Protein AF-A0A7V6X3Y9-F1 (afdb_monomer)

Foldseek 3Di:
DQVVLVWDDDDVVDQWDWDRDHPDPDPPGDIDTGHQADKDKDAQQDQDFDWDDDVNPDIDTDGHGDIDIDHDDPDDDDDDDPDPDDPVNVVCVVPVDPPPPPDD

Secondary structure (DSSP, 8-state):
-GGGGTPPP--TT---EEE--SS-SSTT---EEE-TTPPEEEE--S-S-EEEEETTTEEEEE-TT-EEEE---S--------S---HHHHHHHHS---------

Structure (mmCIF, N/CA/C/O backbone):
data_AF-A0A7V6X3Y9-F1
#
_entry.id   AF-A0A7V6X3Y9-F1
#
loop_
_atom_site.group_PDB
_atom_site.id
_atom_site.type_symbol
_atom_site.label_atom_id
_atom_site.label_alt_id
_atom_site.label_comp_id
_atom_site.label_asym_id
_atom_site.label_entity_id
_atom_site.label_seq_id
_atom_site.pdbx_PDB_ins_code
_atom_site.Cartn_x
_atom_site.Cartn_y
_atom_site.Cartn_z
_atom_site.occupancy
_atom_site.B_iso_or_equiv
_atom_site.auth_seq_id
_atom_site.auth_comp_id
_atom_site.auth_asym_id
_atom_site.auth_atom_id
_atom_site.pdbx_PDB_model_num
ATOM 1 N N . TYR A 1 1 ? 5.582 6.636 0.645 1.00 92.06 1 TYR A N 1
ATOM 2 C CA . TYR A 1 1 ? 4.928 6.654 1.966 1.00 92.06 1 TYR A CA 1
ATOM 3 C C . TYR A 1 1 ? 4.882 5.267 2.594 1.00 92.06 1 TYR A C 1
ATOM 5 O O . TYR A 1 1 ? 5.510 5.088 3.624 1.00 92.06 1 TYR A O 1
ATOM 13 N N . SER A 1 2 ? 4.246 4.270 1.957 1.00 94.88 2 SER A N 1
ATOM 14 C CA . SER A 1 2 ? 4.183 2.887 2.480 1.00 94.88 2 SER A CA 1
ATOM 15 C C . SER A 1 2 ? 5.554 2.325 2.901 1.00 94.88 2 SER A C 1
ATOM 17 O O . SER A 1 2 ? 5.679 1.867 4.030 1.00 94.88 2 SER A O 1
ATOM 19 N N . LEU A 1 3 ? 6.606 2.482 2.083 1.00 93.94 3 LEU A N 1
ATOM 20 C CA . LEU A 1 3 ? 7.974 2.071 2.447 1.00 93.94 3 LEU A CA 1
ATOM 21 C C . LEU A 1 3 ? 8.466 2.682 3.776 1.00 93.94 3 LEU A C 1
ATOM 23 O O . LEU A 1 3 ? 9.034 1.983 4.605 1.00 93.94 3 LEU A O 1
ATOM 27 N N . SER A 1 4 ? 8.215 3.974 4.005 1.00 92.56 4 SER A N 1
ATOM 28 C CA . SER A 1 4 ? 8.603 4.674 5.240 1.00 92.56 4 SER A CA 1
ATOM 29 C C . SER A 1 4 ? 7.840 4.171 6.469 1.00 92.56 4 SER A C 1
ATOM 31 O O . SER A 1 4 ? 8.361 4.238 7.574 1.00 92.56 4 SER A O 1
ATOM 33 N N . ALA A 1 5 ? 6.627 3.652 6.275 1.00 93.69 5 ALA A N 1
ATOM 34 C CA . ALA A 1 5 ? 5.812 3.035 7.319 1.00 93.69 5 ALA A CA 1
ATOM 35 C C . ALA A 1 5 ? 6.112 1.530 7.506 1.00 93.69 5 ALA A C 1
ATOM 37 O O . ALA A 1 5 ? 5.376 0.840 8.205 1.00 93.69 5 ALA A O 1
ATOM 38 N N . GLY A 1 6 ? 7.172 1.006 6.878 1.00 92.56 6 GLY A N 1
ATOM 39 C CA . GLY A 1 6 ? 7.569 -0.403 6.976 1.00 92.56 6 GLY A CA 1
ATOM 40 C C . GLY A 1 6 ? 6.895 -1.330 5.960 1.00 92.56 6 GLY A C 1
ATOM 41 O O . GLY A 1 6 ? 6.963 -2.549 6.103 1.00 92.56 6 GLY A O 1
ATOM 42 N N . GLY A 1 7 ? 6.236 -0.781 4.937 1.00 95.44 7 GLY A N 1
ATOM 43 C CA . GLY A 1 7 ? 5.681 -1.551 3.826 1.00 95.44 7 GLY A CA 1
ATOM 44 C C . GLY A 1 7 ? 6.764 -2.127 2.897 1.00 95.44 7 GLY A C 1
ATOM 45 O O . GLY A 1 7 ? 7.862 -1.573 2.802 1.00 95.44 7 GLY A O 1
ATOM 46 N N . PRO A 1 8 ? 6.473 -3.232 2.188 1.00 95.69 8 PRO A N 1
ATOM 47 C CA . PRO A 1 8 ? 7.443 -3.903 1.328 1.00 95.69 8 PRO A CA 1
ATOM 48 C C . PRO A 1 8 ? 7.724 -3.129 0.033 1.00 95.69 8 PRO A C 1
ATOM 50 O O . PRO A 1 8 ? 6.896 -2.363 -0.463 1.00 95.69 8 PRO A O 1
ATOM 53 N N . ILE A 1 9 ? 8.883 -3.399 -0.570 1.00 95.38 9 ILE A N 1
ATOM 54 C CA . ILE A 1 9 ? 9.179 -2.996 -1.948 1.00 95.38 9 ILE A CA 1
ATOM 55 C C . ILE A 1 9 ? 8.521 -4.008 -2.888 1.00 95.38 9 ILE A C 1
ATOM 57 O O . ILE A 1 9 ? 8.778 -5.206 -2.793 1.00 95.38 9 ILE A O 1
ATOM 61 N N . VAL A 1 10 ? 7.702 -3.523 -3.819 1.00 95.56 10 VAL A N 1
ATOM 62 C CA . VAL A 1 10 ? 7.015 -4.356 -4.812 1.00 95.56 10 VAL A CA 1
ATOM 63 C C . VAL A 1 10 ? 7.536 -4.043 -6.208 1.00 95.56 10 VAL A C 1
ATOM 65 O O . VAL A 1 10 ? 7.776 -2.888 -6.564 1.00 95.56 10 VAL A O 1
ATOM 68 N N . TYR A 1 11 ? 7.731 -5.096 -7.002 1.00 94.50 11 TYR A N 1
ATOM 69 C CA . TYR A 1 11 ? 8.176 -4.965 -8.381 1.00 94.50 11 TYR A CA 1
ATOM 70 C C . TYR A 1 11 ? 7.075 -4.295 -9.236 1.00 94.50 11 TYR A C 1
ATOM 72 O O . TYR A 1 11 ? 5.937 -4.759 -9.188 1.00 94.50 11 TYR A O 1
ATOM 80 N N . PRO A 1 12 ? 7.363 -3.250 -10.042 1.00 90.75 12 PRO A N 1
ATOM 81 C CA . PRO A 1 12 ? 6.328 -2.357 -10.585 1.00 90.75 12 PRO A CA 1
ATOM 82 C C . PRO A 1 12 ? 5.276 -2.987 -11.506 1.00 90.75 12 PRO A C 1
ATOM 84 O O . PRO A 1 12 ? 4.226 -2.389 -11.705 1.00 90.75 12 PRO A O 1
ATOM 87 N N . VAL A 1 13 ? 5.547 -4.153 -12.103 1.00 90.50 13 VAL A N 1
ATOM 88 C CA . VAL A 1 13 ? 4.575 -4.842 -12.979 1.00 90.50 13 VAL A CA 1
ATOM 89 C C . VAL A 1 13 ? 3.614 -5.751 -12.209 1.00 90.50 13 VAL A C 1
ATOM 91 O O . VAL A 1 13 ? 2.655 -6.250 -12.795 1.00 90.50 13 VAL A O 1
ATOM 94 N N . LEU A 1 14 ? 3.860 -5.990 -10.915 1.00 94.94 14 LEU A N 1
ATOM 95 C CA . LEU A 1 14 ? 2.943 -6.752 -10.075 1.00 94.94 14 LEU A CA 1
ATOM 96 C C . LEU A 1 14 ? 1.700 -5.912 -9.791 1.00 94.94 14 LEU A C 1
ATOM 98 O O . LEU A 1 14 ? 1.789 -4.785 -9.310 1.00 94.94 14 LEU A O 1
ATOM 102 N N . GLN A 1 15 ? 0.533 -6.488 -10.060 1.00 95.38 15 GLN A N 1
ATOM 103 C CA . GLN A 1 15 ? -0.741 -5.875 -9.715 1.00 95.38 15 GLN A CA 1
ATOM 104 C C . GLN A 1 15 ? -1.141 -6.353 -8.324 1.00 95.38 15 GLN A C 1
ATOM 106 O O . GLN A 1 15 ? -1.588 -7.484 -8.169 1.00 95.38 15 GLN A O 1
ATOM 111 N N . VAL A 1 16 ? -0.941 -5.511 -7.316 1.00 96.69 16 VAL A N 1
ATOM 112 C CA . VAL A 1 16 ? -1.299 -5.785 -5.918 1.00 96.69 16 VAL A CA 1
ATOM 113 C C . VAL A 1 16 ? -1.708 -4.490 -5.226 1.00 96.69 16 VAL A C 1
ATOM 115 O O . VAL A 1 16 ? -1.297 -3.404 -5.637 1.00 96.69 16 VAL A O 1
ATOM 118 N N . ILE A 1 17 ? -2.476 -4.608 -4.147 1.00 97.31 17 ILE A N 1
ATOM 119 C CA . ILE A 1 17 ? -2.734 -3.514 -3.209 1.00 97.31 17 ILE A CA 1
ATOM 120 C C . ILE A 1 17 ? -1.911 -3.770 -1.947 1.00 97.31 17 ILE A C 1
ATOM 122 O O . ILE A 1 17 ? -1.906 -4.880 -1.416 1.00 97.31 17 ILE A O 1
ATOM 126 N N . ILE A 1 18 ? -1.214 -2.742 -1.460 1.00 97.06 18 ILE A N 1
ATOM 127 C CA . ILE A 1 18 ? -0.458 -2.800 -0.206 1.00 97.06 18 ILE A CA 1
ATOM 128 C C . ILE A 1 18 ? -1.200 -1.964 0.834 1.00 97.06 18 ILE A C 1
ATOM 130 O O . ILE A 1 18 ? -1.341 -0.753 0.670 1.00 97.06 18 ILE A O 1
ATOM 134 N N . CYS A 1 19 ? -1.632 -2.598 1.921 1.00 96.25 19 CYS A N 1
ATOM 135 C CA . CYS A 1 19 ? -2.164 -1.907 3.090 1.00 96.25 19 CYS A CA 1
ATOM 136 C C . CYS A 1 19 ? -1.083 -1.874 4.172 1.00 96.25 19 CYS A C 1
ATOM 138 O O . CYS A 1 19 ? -0.659 -2.921 4.656 1.00 96.25 19 CYS A O 1
ATOM 140 N N . THR A 1 20 ? -0.590 -0.687 4.529 1.00 96.62 20 THR A N 1
ATOM 141 C CA . THR A 1 20 ? 0.460 -0.511 5.545 1.00 96.62 20 THR A CA 1
ATOM 142 C C . THR A 1 20 ? -0.076 0.343 6.690 1.00 96.62 20 THR A C 1
ATOM 144 O O . THR A 1 20 ? -0.270 1.543 6.491 1.00 96.62 20 THR A O 1
ATOM 147 N N . PRO A 1 21 ? -0.310 -0.238 7.880 1.00 94.50 21 PRO A N 1
ATOM 148 C CA . PRO A 1 21 ? -0.657 0.534 9.067 1.00 94.50 21 PRO A CA 1
ATOM 149 C C . PRO A 1 21 ? 0.480 1.490 9.446 1.00 94.50 21 PRO A C 1
ATOM 151 O O . PRO A 1 21 ? 1.649 1.114 9.396 1.00 94.50 21 PRO A O 1
ATOM 154 N N . ILE A 1 22 ? 0.147 2.713 9.856 1.00 92.56 22 ILE A N 1
ATOM 155 C CA . ILE A 1 22 ? 1.121 3.717 10.307 1.00 92.56 22 ILE A CA 1
ATOM 156 C C . ILE A 1 22 ? 0.970 3.871 11.818 1.00 92.56 22 ILE A C 1
ATOM 158 O O . ILE A 1 22 ? -0.121 4.185 12.286 1.00 92.56 22 ILE A O 1
ATOM 162 N N . CYS A 1 23 ? 2.052 3.644 12.570 1.00 87.25 23 CYS A N 1
ATOM 163 C CA . CYS A 1 23 ? 2.096 3.797 14.033 1.00 87.25 23 CYS A CA 1
ATOM 164 C C . CYS A 1 23 ? 0.932 3.106 14.772 1.00 87.25 23 CYS A C 1
ATOM 166 O O . CYS A 1 23 ? 0.384 3.650 15.730 1.00 87.25 23 CYS A O 1
ATOM 168 N N . ALA A 1 24 ? 0.534 1.914 14.319 1.00 87.06 24 ALA A N 1
ATOM 169 C CA . ALA A 1 24 ? -0.553 1.170 14.942 1.00 87.06 24 ALA A CA 1
ATOM 170 C C . ALA A 1 24 ? -0.20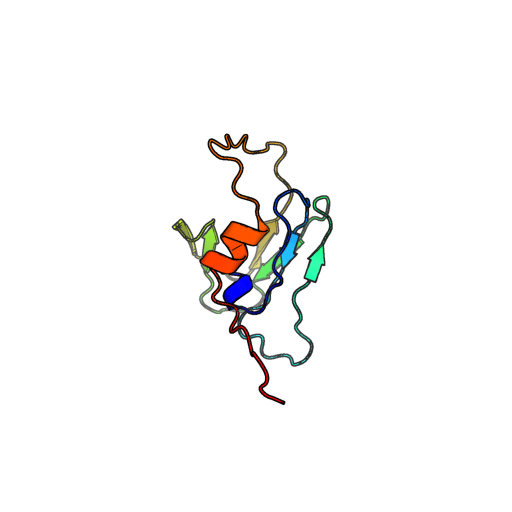9 0.804 16.395 1.00 87.06 24 ALA A C 1
ATOM 172 O O . ALA A 1 24 ? 0.886 0.331 16.692 1.00 87.06 24 ALA A O 1
ATOM 173 N N . HIS A 1 25 ? -1.170 0.994 17.300 1.00 84.56 25 HIS A N 1
ATOM 174 C CA . HIS A 1 25 ? -1.000 0.708 18.728 1.00 84.56 25 HIS A CA 1
ATOM 175 C C . HIS A 1 25 ? -1.072 -0.789 19.074 1.00 84.56 25 HIS A C 1
ATOM 177 O O . HIS A 1 25 ? -0.875 -1.154 20.232 1.00 84.56 25 HIS A O 1
ATOM 183 N N . THR A 1 26 ? -1.366 -1.657 18.101 1.00 84.50 26 THR A N 1
ATOM 184 C CA . THR A 1 26 ? -1.416 -3.109 18.296 1.00 84.50 26 THR A CA 1
ATOM 185 C C . THR A 1 26 ? -0.139 -3.772 17.777 1.00 84.50 26 THR A C 1
ATOM 187 O O . THR A 1 26 ? 0.387 -3.430 16.718 1.00 84.50 26 THR A O 1
ATOM 190 N N . LEU A 1 27 ? 0.382 -4.739 18.537 1.00 78.50 27 LEU A N 1
ATOM 191 C CA . LEU A 1 27 ? 1.656 -5.412 18.241 1.00 78.50 27 LEU A CA 1
ATOM 192 C C . LEU A 1 27 ? 1.591 -6.364 17.039 1.00 78.50 27 LEU A C 1
ATOM 194 O O . LEU A 1 27 ? 2.629 -6.816 16.552 1.00 78.50 27 LEU A O 1
ATOM 198 N N . ASP A 1 28 ? 0.394 -6.685 16.566 1.00 86.44 28 ASP A N 1
ATOM 199 C CA . ASP A 1 28 ? 0.087 -7.613 15.479 1.00 86.44 28 ASP A CA 1
ATOM 200 C C . ASP A 1 28 ? -0.215 -6.912 14.147 1.00 86.44 28 ASP A C 1
ATOM 202 O O . ASP A 1 28 ? -0.322 -7.576 13.118 1.00 86.44 28 ASP A O 1
ATOM 206 N N . ALA A 1 29 ? -0.280 -5.578 14.126 1.00 88.44 29 ALA A N 1
ATOM 207 C CA . ALA A 1 29 ? -0.442 -4.827 12.892 1.00 88.44 29 ALA A CA 1
ATOM 208 C C . ALA A 1 29 ? 0.764 -5.071 11.967 1.00 88.44 29 ALA A C 1
ATOM 210 O O . ALA A 1 29 ? 1.915 -4.779 12.310 1.00 88.44 29 ALA A O 1
ATOM 211 N N . ARG A 1 30 ? 0.514 -5.646 10.790 1.00 91.88 30 ARG A N 1
ATOM 212 C CA . ARG A 1 30 ? 1.526 -5.921 9.761 1.00 91.88 30 ARG A CA 1
ATOM 213 C C . ARG A 1 30 ? 1.058 -5.373 8.416 1.00 91.88 30 ARG A C 1
ATOM 215 O O . ARG A 1 30 ? -0.149 -5.317 8.180 1.00 91.88 30 ARG A O 1
ATOM 222 N N . PRO A 1 31 ? 1.983 -4.991 7.519 1.00 95.44 31 PRO A N 1
ATOM 223 C CA . PRO A 1 31 ? 1.628 -4.724 6.136 1.00 95.44 31 PRO A CA 1
ATOM 224 C C . PRO A 1 31 ? 0.959 -5.948 5.500 1.00 95.44 31 PRO A C 1
ATOM 226 O O . PRO A 1 31 ? 1.433 -7.073 5.664 1.00 95.44 31 PRO A O 1
ATOM 229 N N . LEU A 1 32 ? -0.116 -5.721 4.753 1.00 95.56 32 LEU A N 1
ATOM 230 C CA . LEU A 1 32 ? -0.843 -6.751 4.017 1.00 95.56 32 LEU A CA 1
ATOM 231 C C . LEU A 1 32 ? -0.687 -6.518 2.515 1.00 95.56 32 LEU A C 1
ATOM 233 O O . LEU A 1 32 ? -0.817 -5.387 2.042 1.00 95.56 32 LEU A O 1
ATOM 237 N N . ILE A 1 33 ? -0.431 -7.595 1.772 1.00 97.12 33 ILE A N 1
ATOM 238 C CA . ILE A 1 33 ? -0.433 -7.605 0.306 1.00 97.12 33 ILE A CA 1
ATOM 239 C C . ILE A 1 33 ? -1.710 -8.311 -0.136 1.00 97.12 33 ILE A C 1
ATOM 241 O O . ILE A 1 33 ? -1.947 -9.462 0.228 1.00 97.12 33 ILE A O 1
ATOM 245 N N . LEU A 1 34 ? -2.531 -7.610 -0.907 1.00 97.19 34 LEU A N 1
ATOM 246 C CA . LEU A 1 34 ? -3.846 -8.060 -1.342 1.00 97.19 34 LEU A CA 1
ATOM 247 C C . LEU A 1 34 ? -3.901 -8.118 -2.875 1.00 97.19 34 LEU A C 1
ATOM 249 O O . LEU A 1 34 ? -3.248 -7.305 -3.541 1.00 97.19 34 LEU A O 1
ATOM 253 N N . PRO A 1 35 ? -4.675 -9.052 -3.456 1.00 97.25 35 PRO A N 1
ATOM 254 C CA . PRO A 1 35 ? -4.905 -9.063 -4.891 1.00 97.25 35 PRO A CA 1
ATOM 255 C C . PRO A 1 35 ? -5.720 -7.828 -5.314 1.00 97.25 35 PRO A C 1
ATOM 257 O O . PRO A 1 35 ? -6.502 -7.295 -4.523 1.00 97.25 35 PRO A O 1
ATOM 260 N N . PRO A 1 36 ? -5.540 -7.351 -6.552 1.00 96.25 36 PRO A N 1
ATOM 261 C CA . PRO A 1 36 ? -6.070 -6.067 -6.995 1.00 96.25 36 PRO A CA 1
ATOM 262 C C . PRO A 1 36 ? -7.595 -6.067 -7.193 1.00 96.25 36 PRO A C 1
ATOM 264 O O . PRO A 1 36 ? -8.197 -5.000 -7.255 1.00 96.25 36 PRO A O 1
ATOM 267 N N . GLU A 1 37 ? -8.229 -7.236 -7.276 1.00 96.38 37 GLU A N 1
ATOM 268 C CA . GLU A 1 37 ? -9.685 -7.391 -7.365 1.00 96.38 37 GLU A CA 1
ATOM 269 C C . GLU A 1 37 ? -10.392 -7.187 -6.016 1.00 96.38 37 GLU A C 1
ATOM 271 O O . GLU A 1 37 ? -11.617 -7.079 -5.976 1.00 96.38 37 GLU A O 1
ATOM 276 N N . GLN A 1 38 ? -9.649 -7.144 -4.904 1.00 97.00 38 GLN A N 1
ATOM 277 C CA . GLN A 1 38 ? -10.255 -6.974 -3.589 1.00 97.00 38 GLN A CA 1
ATOM 278 C C . GLN A 1 38 ? -10.754 -5.552 -3.365 1.00 97.00 38 GLN A C 1
ATOM 280 O O . GLN A 1 38 ? -10.091 -4.568 -3.694 1.00 97.00 38 GLN A O 1
ATOM 285 N N . THR A 1 39 ? -11.927 -5.468 -2.741 1.00 97.56 39 THR A N 1
ATOM 286 C CA . THR A 1 39 ? -12.487 -4.213 -2.245 1.00 97.56 39 THR A CA 1
ATOM 287 C C . THR A 1 39 ? -12.092 -4.042 -0.789 1.00 97.56 39 THR A C 1
ATOM 289 O O . THR A 1 39 ? -12.395 -4.895 0.043 1.00 97.56 39 THR A O 1
ATOM 292 N N . ILE A 1 40 ? -11.425 -2.936 -0.475 1.00 97.56 40 ILE A N 1
ATOM 293 C CA . ILE A 1 40 ? -11.044 -2.596 0.897 1.00 97.56 40 ILE A CA 1
ATOM 294 C C . ILE A 1 40 ? -11.999 -1.520 1.396 1.00 97.56 40 ILE A C 1
ATOM 296 O O . ILE A 1 40 ? -12.169 -0.492 0.746 1.00 97.56 40 ILE A O 1
ATOM 300 N N . SER A 1 41 ? -12.599 -1.758 2.559 1.00 97.25 41 SER A N 1
ATOM 301 C CA . SER A 1 41 ? -13.435 -0.790 3.264 1.00 97.25 41 SER A CA 1
ATOM 302 C C . SER A 1 41 ? -12.744 -0.357 4.549 1.00 97.25 41 SER A C 1
ATOM 304 O O . SER A 1 41 ? -12.339 -1.205 5.344 1.00 97.25 41 SER A O 1
ATOM 306 N N . VAL A 1 42 ? -12.657 0.950 4.774 1.00 95.06 42 VAL A N 1
ATOM 307 C CA . VAL A 1 42 ? -12.175 1.547 6.024 1.00 95.06 42 VAL A CA 1
ATOM 308 C C . VAL A 1 42 ? -13.271 2.445 6.576 1.00 95.06 42 VAL A C 1
ATOM 310 O O . VAL A 1 42 ? -13.756 3.317 5.866 1.00 95.06 42 VAL A O 1
ATOM 313 N N . GLU A 1 43 ? -13.657 2.232 7.829 1.00 95.12 43 GLU A N 1
ATOM 314 C CA . GLU A 1 43 ? -14.687 3.020 8.510 1.00 95.12 43 GLU A CA 1
ATOM 315 C C . GLU A 1 43 ? -14.065 3.835 9.645 1.00 95.12 43 GLU A C 1
ATOM 317 O O . GLU A 1 43 ? -13.246 3.330 10.423 1.00 95.12 43 GLU A O 1
ATOM 322 N N . ILE A 1 44 ? -14.462 5.101 9.754 1.00 94.38 44 ILE A N 1
ATOM 323 C CA . ILE A 1 44 ? -14.040 5.974 10.848 1.00 94.38 44 ILE A CA 1
ATOM 324 C C . ILE A 1 44 ? -14.971 5.762 12.044 1.00 94.38 44 ILE A C 1
ATOM 326 O O . ILE A 1 44 ? -16.042 6.348 12.124 1.00 94.38 44 ILE A O 1
ATOM 330 N N . VAL A 1 45 ? -14.540 4.923 12.990 1.00 89.81 45 VAL A N 1
ATOM 331 C CA . VAL A 1 45 ? -15.361 4.469 14.135 1.00 89.81 45 VAL A CA 1
ATOM 332 C C . VAL A 1 45 ? -15.241 5.324 15.406 1.00 89.81 45 VAL A C 1
ATOM 334 O O . VAL A 1 45 ? -15.922 5.070 16.399 1.00 89.81 45 VAL A O 1
ATOM 337 N N . LYS A 1 46 ? -14.334 6.306 15.439 1.00 82.19 46 LYS A N 1
ATOM 338 C CA . LYS A 1 46 ? -14.119 7.187 16.600 1.00 82.19 46 LYS A CA 1
ATOM 339 C C . LYS A 1 46 ? -13.980 8.633 16.159 1.00 82.19 46 LYS A C 1
ATOM 341 O O . LYS A 1 46 ? -13.481 8.918 15.076 1.00 82.19 46 LYS A O 1
ATOM 346 N N . GLN A 1 47 ? -14.368 9.541 17.050 1.00 67.19 47 GLN A N 1
ATOM 347 C CA . GLN A 1 47 ? -14.249 10.978 16.845 1.00 67.19 47 GLN A CA 1
ATOM 348 C C . GLN A 1 47 ? -12.795 11.418 17.075 1.00 67.19 47 GLN A C 1
ATOM 350 O O . GLN A 1 47 ? -12.419 11.868 18.154 1.00 67.19 47 GLN A O 1
ATOM 355 N N . VAL A 1 48 ? -11.966 11.207 16.057 1.00 76.56 48 VAL A N 1
ATOM 356 C CA . VAL A 1 48 ? -10.593 11.708 15.960 1.00 76.56 48 VAL A CA 1
ATOM 357 C C . VAL A 1 48 ? -10.508 12.498 14.661 1.00 76.56 48 VAL A C 1
ATOM 359 O O . VAL A 1 48 ? -11.143 12.112 13.681 1.00 76.56 48 VAL A O 1
ATOM 362 N N . GLU A 1 49 ? -9.756 13.598 14.637 1.00 86.94 49 GLU A N 1
ATOM 363 C CA . GLU A 1 49 ? -9.485 14.305 13.384 1.00 86.94 49 GLU A CA 1
ATOM 364 C C . GLU A 1 49 ? -8.780 13.349 12.413 1.00 86.94 49 GLU A C 1
ATOM 366 O O . GLU A 1 49 ? -7.658 12.902 12.660 1.00 86.94 49 GLU A O 1
ATOM 371 N N . ALA A 1 50 ? -9.467 12.997 11.327 1.00 92.12 50 ALA A N 1
ATOM 372 C CA . ALA A 1 50 ? -8.981 12.081 10.310 1.00 92.12 50 ALA A CA 1
ATOM 373 C C . ALA A 1 50 ? -8.981 12.778 8.949 1.00 92.12 50 ALA A C 1
ATOM 375 O O . ALA A 1 50 ? -9.892 13.531 8.608 1.00 92.12 50 ALA A O 1
ATOM 376 N N . MET A 1 51 ? -7.941 12.516 8.164 1.00 94.31 51 MET A N 1
ATOM 377 C CA . MET A 1 51 ? -7.769 13.075 6.829 1.00 94.31 51 MET A CA 1
ATOM 378 C C . MET A 1 51 ? -7.450 11.949 5.852 1.00 94.31 51 MET A C 1
ATOM 380 O O . MET A 1 51 ? -6.545 11.149 6.092 1.00 94.31 51 MET A O 1
ATOM 384 N N . LEU A 1 52 ? -8.151 11.919 4.723 1.00 95.00 52 LEU A N 1
ATOM 385 C CA . LEU A 1 52 ? -7.768 11.123 3.564 1.00 95.00 52 LEU A CA 1
ATOM 386 C C . LEU A 1 52 ? -6.885 11.977 2.660 1.00 95.00 52 LEU A C 1
ATOM 388 O O . LEU A 1 52 ? -7.253 13.099 2.322 1.00 95.00 52 LEU A O 1
ATOM 392 N N . THR A 1 53 ? -5.747 11.438 2.230 1.00 95.94 53 THR A N 1
ATOM 393 C CA . THR A 1 53 ? -4.929 12.063 1.186 1.00 95.94 53 THR A CA 1
ATOM 394 C C . THR A 1 53 ? -4.722 11.109 0.019 1.00 95.94 53 THR A C 1
ATOM 396 O O . THR A 1 53 ? -4.422 9.933 0.218 1.00 95.94 53 THR A O 1
ATOM 399 N N . ILE A 1 54 ? -4.882 11.619 -1.201 1.00 95.44 54 ILE A N 1
ATOM 400 C CA . ILE A 1 54 ? -4.653 10.874 -2.445 1.00 95.44 54 ILE A CA 1
ATOM 401 C C . ILE A 1 54 ? -3.341 11.368 -3.047 1.00 95.44 54 ILE A C 1
ATOM 403 O O . ILE A 1 54 ? -3.176 12.570 -3.267 1.00 95.44 54 ILE A O 1
ATOM 407 N N . ASP A 1 55 ? -2.387 10.454 -3.236 1.00 93.44 55 ASP A N 1
ATOM 408 C CA . ASP A 1 55 ? -1.026 10.720 -3.732 1.00 93.44 55 ASP A CA 1
ATOM 409 C C . ASP A 1 55 ? -0.273 11.848 -2.997 1.00 93.44 55 ASP A C 1
ATOM 411 O O . ASP A 1 55 ? 0.683 12.426 -3.514 1.00 93.44 55 ASP A O 1
ATOM 415 N N . GLY A 1 56 ? -0.693 12.160 -1.765 1.00 91.31 56 GLY A N 1
ATOM 416 C CA . GLY A 1 56 ? -0.159 13.266 -0.968 1.00 91.31 56 GLY A CA 1
ATOM 417 C C . GLY A 1 56 ? -0.515 14.665 -1.488 1.00 91.31 56 GLY A C 1
ATOM 418 O O . GLY A 1 56 ? 0.113 15.627 -1.060 1.00 91.31 56 GLY A O 1
ATOM 419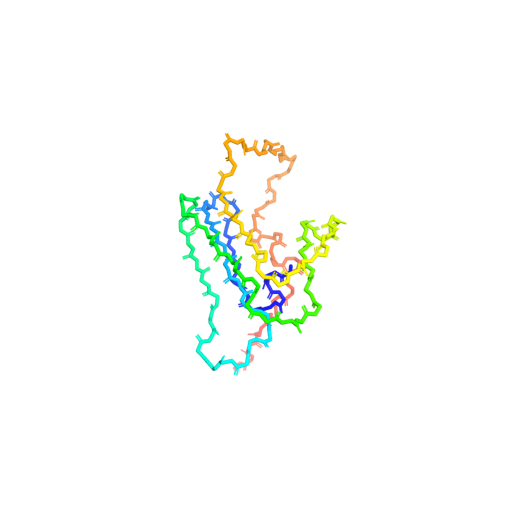 N N . GLN A 1 57 ? -1.485 14.792 -2.400 1.00 91.12 57 GLN A N 1
ATOM 420 C CA . GLN A 1 57 ? -1.861 16.068 -3.025 1.00 91.12 57 GLN A CA 1
AT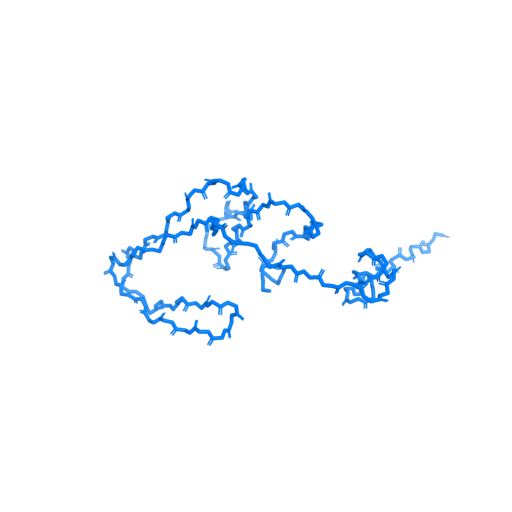OM 421 C C . GLN A 1 57 ? -3.272 16.515 -2.633 1.00 91.12 57 GLN A C 1
ATOM 423 O O . GLN A 1 57 ? -3.451 17.614 -2.113 1.00 91.12 57 GLN A O 1
ATOM 428 N N . SER A 1 58 ? -4.281 15.673 -2.860 1.00 92.19 58 SER A N 1
ATOM 429 C CA . SER A 1 58 ? -5.677 16.005 -2.548 1.00 92.19 58 SER A CA 1
ATOM 430 C C . SER A 1 58 ? -6.034 15.520 -1.150 1.00 92.19 58 SER A C 1
ATOM 432 O O . SER A 1 58 ? -5.979 14.317 -0.903 1.00 92.19 58 SER A O 1
ATOM 434 N N . GLY A 1 59 ? -6.383 16.445 -0.252 1.00 93.31 59 GLY A N 1
ATOM 435 C CA . GLY A 1 59 ? -6.782 16.159 1.126 1.00 93.31 59 GLY A CA 1
ATOM 436 C C . GLY A 1 59 ? -8.286 16.319 1.347 1.00 93.31 59 GLY A C 1
ATOM 437 O O . GLY A 1 59 ? -8.875 17.296 0.891 1.00 93.31 59 GLY A O 1
ATOM 438 N N . PHE A 1 60 ? -8.886 15.389 2.084 1.00 94.19 60 PHE A N 1
ATOM 439 C CA . PHE A 1 60 ? -10.298 15.397 2.460 1.00 94.19 60 PHE A CA 1
ATOM 440 C C . PHE A 1 60 ? -10.416 15.168 3.964 1.00 94.19 60 PHE A C 1
ATOM 442 O O . PHE A 1 60 ? -9.859 14.198 4.480 1.00 94.19 60 PHE A O 1
ATOM 449 N N . ALA A 1 61 ? -11.131 16.051 4.659 1.00 94.75 61 ALA A N 1
ATOM 450 C CA . ALA A 1 61 ? -11.480 15.831 6.057 1.00 94.75 61 ALA A CA 1
ATOM 451 C C . ALA A 1 61 ? -12.533 14.729 6.153 1.00 94.75 61 ALA A C 1
ATOM 453 O O . ALA A 1 61 ? -13.519 14.757 5.417 1.00 94.75 61 ALA A O 1
ATOM 454 N N . LEU A 1 62 ? -12.302 13.775 7.049 1.00 94.12 62 LEU A N 1
ATOM 455 C CA . LEU A 1 62 ? -13.200 12.659 7.307 1.00 94.12 62 LEU A CA 1
ATOM 456 C C . LEU A 1 62 ? -13.930 12.871 8.632 1.00 94.12 62 LEU A C 1
ATOM 458 O O . LEU A 1 62 ? -13.356 13.352 9.611 1.00 94.12 62 LEU A O 1
ATOM 462 N N . GLN A 1 63 ? -15.196 12.484 8.653 1.00 93.25 63 GLN A N 1
ATOM 463 C CA . GLN A 1 63 ? -16.076 12.540 9.809 1.00 93.25 63 GLN A CA 1
ATOM 464 C C . GLN A 1 63 ? -16.324 11.141 10.376 1.00 93.25 63 GLN A C 1
ATOM 466 O O . GLN A 1 63 ? -16.072 10.119 9.740 1.00 93.25 63 GLN A O 1
ATOM 471 N N . ASN A 1 64 ? -16.819 11.092 11.612 1.00 93.62 64 ASN A N 1
ATOM 472 C CA . ASN A 1 64 ? -17.234 9.838 12.233 1.00 93.62 64 ASN A CA 1
ATOM 473 C C . ASN A 1 64 ? -18.369 9.196 11.414 1.00 93.62 64 ASN A C 1
ATOM 475 O O . ASN A 1 64 ? -19.335 9.876 11.071 1.00 93.62 64 ASN A O 1
ATOM 479 N N . GLY A 1 65 ? -18.244 7.902 11.125 1.00 92.88 65 GLY A N 1
ATOM 480 C CA . GLY A 1 65 ? -19.155 7.148 10.267 1.00 92.88 65 GLY A CA 1
ATOM 481 C C . GLY A 1 65 ? -18.834 7.221 8.772 1.00 92.88 65 GLY A C 1
ATOM 482 O O . GLY A 1 65 ? -19.465 6.501 8.000 1.00 92.88 65 GLY A O 1
ATOM 483 N N . ASP A 1 66 ? -17.855 8.030 8.345 1.00 94.62 66 ASP A N 1
ATOM 484 C CA . ASP A 1 66 ? -17.411 8.008 6.950 1.00 94.62 66 ASP A CA 1
ATOM 485 C C . ASP A 1 66 ? -16.790 6.652 6.604 1.00 94.62 66 ASP A C 1
ATOM 487 O O . ASP A 1 66 ? -16.023 6.063 7.377 1.00 94.62 66 ASP A O 1
ATOM 491 N N . GLN A 1 67 ? -17.095 6.189 5.392 1.00 96.00 67 GLN A N 1
ATOM 492 C CA . GLN A 1 67 ? -16.598 4.939 4.841 1.00 96.00 67 GLN A CA 1
ATOM 493 C C . GLN A 1 67 ? -15.775 5.204 3.580 1.00 96.00 67 GLN A C 1
ATOM 495 O O . GLN A 1 67 ? -16.250 5.782 2.603 1.00 96.00 67 GLN A O 1
ATOM 500 N N . ILE A 1 68 ? -14.532 4.736 3.589 1.00 96.69 68 ILE A N 1
ATOM 501 C CA . ILE A 1 68 ? -13.603 4.820 2.470 1.00 96.69 68 ILE A CA 1
ATOM 502 C C . ILE A 1 68 ? -13.580 3.461 1.782 1.00 96.69 68 ILE A C 1
ATOM 504 O O . ILE A 1 68 ? -13.182 2.461 2.379 1.00 96.69 68 ILE A O 1
ATOM 508 N N . ILE A 1 69 ? -13.983 3.442 0.513 1.00 97.75 69 ILE A N 1
ATOM 509 C CA . ILE A 1 69 ? -13.974 2.249 -0.334 1.00 97.75 69 ILE A CA 1
ATOM 510 C C . ILE A 1 69 ? -12.850 2.368 -1.359 1.00 97.75 69 ILE A C 1
ATOM 512 O O . ILE A 1 69 ? -12.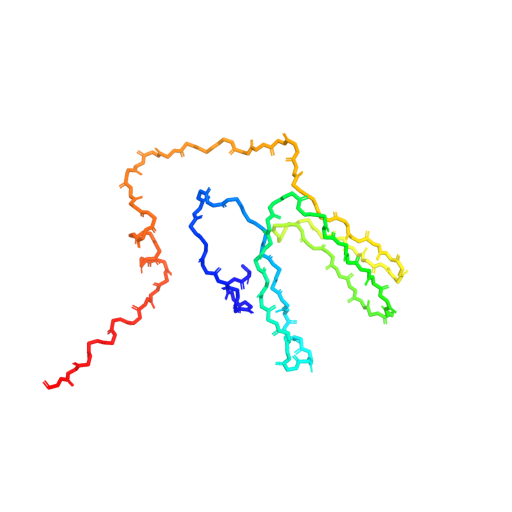840 3.277 -2.187 1.00 97.75 69 ILE A O 1
ATOM 516 N N . ILE A 1 70 ? -11.907 1.432 -1.319 1.00 97.56 70 ILE A N 1
ATOM 517 C CA . ILE A 1 70 ? -10.763 1.365 -2.229 1.00 97.56 70 ILE A CA 1
ATOM 518 C C . ILE A 1 70 ? -10.939 0.144 -3.129 1.00 97.56 70 ILE A C 1
ATOM 520 O O . ILE A 1 70 ? -11.082 -0.981 -2.649 1.00 97.56 70 ILE A O 1
ATOM 524 N N . THR A 1 71 ? -10.917 0.375 -4.441 1.00 97.44 71 THR A N 1
ATOM 525 C CA . THR A 1 71 ? -11.029 -0.657 -5.480 1.00 97.44 71 THR A CA 1
ATOM 526 C C . THR A 1 71 ? -10.078 -0.351 -6.631 1.00 97.44 71 THR A C 1
ATOM 528 O O . THR A 1 71 ? -9.661 0.795 -6.825 1.00 97.44 71 THR A O 1
ATOM 531 N N . LYS A 1 72 ? -9.725 -1.371 -7.417 1.00 96.62 72 LYS A N 1
ATOM 532 C CA . LYS A 1 72 ? -9.000 -1.167 -8.673 1.00 96.62 72 LYS A CA 1
ATOM 533 C C . LYS A 1 72 ? -9.870 -0.385 -9.657 1.00 96.62 72 LYS A C 1
ATOM 535 O O . LYS A 1 72 ? -10.987 -0.786 -9.975 1.00 96.62 72 LYS A O 1
ATOM 540 N N . ALA A 1 73 ? -9.320 0.711 -10.171 1.00 96.12 73 ALA A N 1
ATOM 541 C CA . ALA A 1 73 ? -9.962 1.493 -11.214 1.00 96.12 73 ALA A CA 1
ATOM 542 C C . ALA A 1 73 ? -10.098 0.678 -12.519 1.00 96.12 73 ALA A C 1
ATOM 544 O O . ALA A 1 73 ? -9.221 -0.135 -12.831 1.00 96.12 73 ALA A O 1
ATOM 545 N N . PRO A 1 74 ? -11.143 0.924 -13.331 1.00 95.12 74 PRO A N 1
ATOM 546 C CA . PRO A 1 74 ? -11.314 0.257 -14.624 1.00 95.12 74 PRO A CA 1
ATOM 547 C C . PRO A 1 74 ? -10.316 0.744 -15.689 1.00 95.12 74 PRO A C 1
ATOM 549 O O . PRO A 1 74 ? -10.268 0.201 -16.790 1.00 95.12 74 PRO A O 1
ATOM 552 N N . TYR A 1 75 ? -9.523 1.768 -15.374 1.00 95.19 75 TYR A N 1
ATOM 553 C CA . TYR A 1 75 ? -8.517 2.370 -16.240 1.00 95.19 75 TYR A CA 1
ATOM 554 C C . TYR A 1 75 ? -7.114 2.223 -15.644 1.00 95.19 75 TYR A C 1
ATOM 556 O O . TYR A 1 75 ? -6.918 2.281 -14.430 1.00 95.19 75 TYR A O 1
ATOM 564 N N . SER A 1 76 ? -6.122 2.074 -16.522 1.00 92.81 76 SER A N 1
ATOM 565 C CA . SER A 1 76 ? -4.700 2.003 -16.175 1.00 92.81 76 SER A CA 1
ATOM 566 C C . SER A 1 76 ? -3.916 3.134 -16.832 1.00 92.81 76 SER A C 1
ATOM 568 O O . SER A 1 76 ? -4.222 3.532 -17.955 1.00 92.81 76 SER A O 1
ATOM 570 N N . VAL A 1 77 ? -2.857 3.600 -16.173 1.00 93.00 77 VAL A N 1
ATOM 571 C CA . VAL A 1 77 ? -1.950 4.614 -16.726 1.00 93.00 77 VAL A CA 1
ATOM 572 C C . VAL A 1 77 ? -0.934 3.956 -17.664 1.00 93.00 77 VAL A C 1
ATOM 574 O O . VAL A 1 77 ? -0.190 3.067 -17.254 1.00 93.00 77 VAL A O 1
ATOM 577 N N . SER A 1 78 ? -0.859 4.416 -18.914 1.00 91.50 78 SER A N 1
ATOM 578 C CA . SER A 1 78 ? 0.201 4.021 -19.848 1.00 91.50 78 SER A CA 1
ATOM 579 C C . SER A 1 78 ? 1.469 4.835 -19.588 1.00 91.50 78 SER A C 1
ATOM 581 O O . SER A 1 78 ? 1.460 6.059 -19.698 1.00 91.50 78 SER A O 1
ATOM 583 N N . MET A 1 79 ? 2.573 4.162 -19.261 1.00 90.00 79 MET A N 1
ATOM 584 C CA . MET A 1 79 ? 3.868 4.804 -19.014 1.00 90.00 79 MET A CA 1
ATOM 585 C C . MET A 1 79 ? 4.865 4.503 -20.139 1.00 90.00 79 MET A C 1
ATOM 587 O O . MET A 1 79 ? 5.033 3.351 -20.533 1.00 90.00 79 MET A O 1
ATOM 591 N N . ILE A 1 80 ? 5.568 5.534 -20.621 1.00 90.38 80 ILE A N 1
ATOM 592 C CA . ILE A 1 80 ? 6.671 5.407 -21.589 1.00 90.38 80 ILE A CA 1
ATOM 593 C C . ILE A 1 80 ? 8.001 5.330 -20.829 1.00 90.38 80 ILE A C 1
ATOM 595 O O . ILE A 1 80 ? 8.256 6.131 -19.929 1.00 90.38 80 ILE A O 1
ATOM 599 N N . ARG A 1 81 ? 8.886 4.402 -21.217 1.00 82.31 81 ARG A N 1
ATOM 600 C CA . ARG A 1 81 ? 10.232 4.253 -20.639 1.00 82.31 81 ARG A CA 1
ATOM 601 C C . ARG A 1 81 ? 11.301 4.566 -21.687 1.00 82.31 81 ARG A C 1
ATOM 603 O O . ARG A 1 81 ? 11.472 3.817 -22.636 1.00 82.31 81 ARG 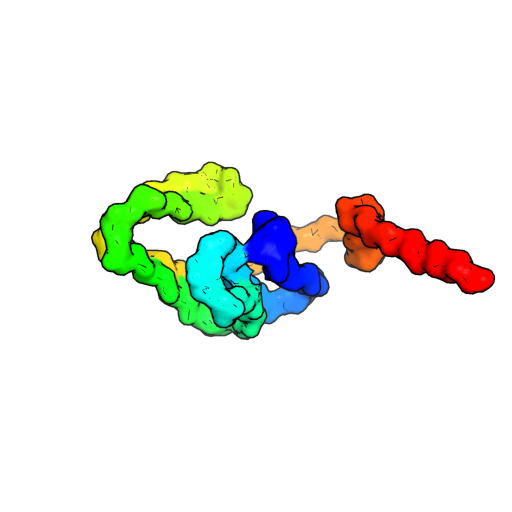A O 1
ATOM 610 N N . ILE A 1 82 ? 12.028 5.669 -21.491 1.00 83.44 82 ILE A N 1
ATOM 611 C CA . ILE A 1 82 ? 12.970 6.232 -22.483 1.00 83.44 82 ILE A CA 1
ATOM 612 C C . ILE A 1 82 ? 14.362 5.561 -22.439 1.00 83.44 82 ILE A C 1
ATOM 614 O O . ILE A 1 82 ? 15.109 5.619 -23.409 1.00 83.44 82 ILE A O 1
ATOM 618 N N . LYS A 1 83 ? 14.739 4.916 -21.324 1.00 76.62 83 LYS A N 1
ATOM 619 C CA . LYS A 1 83 ? 16.036 4.227 -21.157 1.00 76.62 83 LYS A CA 1
ATOM 620 C C . LYS A 1 83 ? 15.855 2.869 -20.477 1.00 76.62 83 LYS A C 1
ATOM 622 O O . LYS A 1 83 ? 15.108 2.772 -19.500 1.00 76.62 83 LYS A O 1
ATOM 627 N N . GLU A 1 84 ? 16.610 1.857 -20.903 1.00 71.69 84 GLU A N 1
ATOM 628 C CA . GLU A 1 84 ? 16.658 0.516 -20.289 1.00 71.69 84 GLU A CA 1
ATOM 629 C C . GLU A 1 84 ? 17.439 0.485 -18.959 1.00 71.69 84 GLU A C 1
ATOM 631 O O . GLU A 1 84 ? 18.281 -0.373 -18.712 1.00 71.69 84 GLU A O 1
ATOM 636 N N . ARG A 1 85 ? 17.194 1.427 -18.044 1.00 78.50 85 ARG A N 1
ATOM 637 C CA . ARG A 1 85 ? 17.708 1.275 -16.673 1.00 7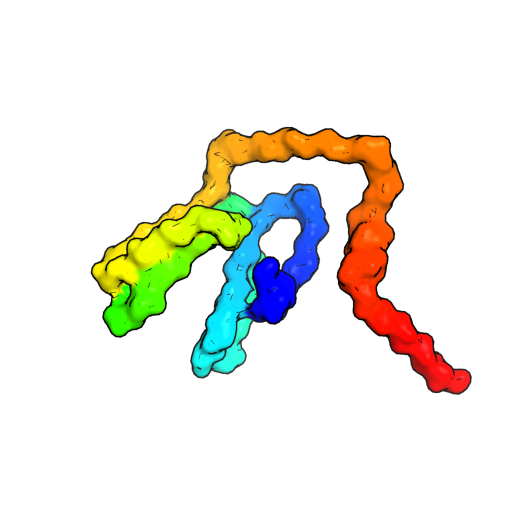8.50 85 ARG A CA 1
ATOM 638 C C . ARG A 1 85 ? 16.879 0.227 -15.970 1.00 78.50 85 ARG A C 1
ATOM 640 O O . ARG A 1 85 ? 15.678 0.437 -15.868 1.00 78.50 85 ARG A O 1
ATOM 647 N N . SER A 1 86 ? 17.471 -0.856 -15.474 1.00 87.06 86 SER A N 1
ATOM 648 C CA . SER A 1 86 ? 16.716 -1.896 -14.768 1.00 87.06 86 SER A CA 1
ATOM 649 C C . SER A 1 86 ? 16.046 -1.332 -13.502 1.00 87.06 86 SER A C 1
ATOM 651 O O . SER A 1 86 ? 16.533 -0.369 -12.905 1.00 87.06 86 SER A O 1
ATOM 653 N N . PHE A 1 87 ? 14.924 -1.923 -13.077 1.00 88.94 87 PHE A N 1
ATOM 654 C CA . PHE A 1 87 ? 14.272 -1.532 -11.818 1.00 88.94 87 PHE A CA 1
ATOM 655 C C . PHE A 1 87 ? 15.237 -1.653 -10.629 1.00 88.94 87 PHE A C 1
ATOM 657 O O . PHE A 1 87 ? 15.321 -0.733 -9.824 1.00 88.94 87 PHE A O 1
ATOM 664 N N . PHE A 1 88 ? 16.009 -2.743 -10.557 1.00 89.75 88 PHE A N 1
ATOM 665 C CA . PHE A 1 88 ? 16.943 -2.990 -9.458 1.00 89.75 88 PHE A CA 1
ATOM 666 C C . PHE A 1 88 ? 18.118 -2.010 -9.440 1.00 89.75 88 PHE A C 1
ATOM 668 O O . PHE A 1 88 ? 18.558 -1.623 -8.363 1.00 89.75 88 PHE A O 1
ATOM 675 N N . THR A 1 89 ? 18.587 -1.555 -10.605 1.00 89.44 89 THR A N 1
ATOM 676 C CA . THR A 1 89 ? 19.601 -0.492 -10.693 1.00 89.44 89 THR A CA 1
ATOM 677 C C . THR A 1 89 ? 19.073 0.799 -10.068 1.00 89.44 89 THR A C 1
ATOM 679 O O . THR A 1 89 ? 19.713 1.357 -9.186 1.00 89.44 89 THR A O 1
ATOM 682 N N . ILE A 1 90 ? 17.863 1.226 -10.451 1.00 89.88 90 ILE A N 1
ATOM 683 C CA . ILE A 1 90 ? 17.225 2.429 -9.886 1.00 89.88 90 ILE A CA 1
ATOM 684 C C . ILE A 1 90 ? 16.976 2.258 -8.384 1.00 89.88 90 ILE A C 1
ATOM 686 O O . ILE A 1 90 ? 17.148 3.203 -7.618 1.00 89.88 90 ILE A O 1
ATOM 690 N N . LEU A 1 91 ? 16.550 1.066 -7.964 1.00 91.31 91 LEU A N 1
ATOM 691 C CA . LEU A 1 91 ? 16.279 0.769 -6.565 1.00 91.31 91 LEU A CA 1
ATOM 692 C C . LEU A 1 91 ? 17.542 0.915 -5.711 1.00 91.31 91 LEU A C 1
ATOM 694 O O . LEU A 1 91 ? 17.483 1.608 -4.703 1.00 91.31 91 LEU A O 1
ATOM 698 N N . LYS A 1 92 ? 18.670 0.331 -6.139 1.00 89.81 92 LYS A N 1
ATOM 699 C CA . LYS A 1 92 ? 19.971 0.452 -5.459 1.00 89.81 92 LYS A CA 1
ATOM 700 C C . LYS A 1 92 ? 20.494 1.890 -5.429 1.00 89.81 92 LYS A C 1
ATOM 702 O O . LYS A 1 92 ? 21.012 2.328 -4.414 1.00 89.81 92 LYS A O 1
ATOM 707 N N . GLU A 1 93 ? 20.339 2.638 -6.523 1.00 90.00 93 GLU A N 1
ATOM 708 C CA . GLU A 1 93 ? 20.747 4.051 -6.576 1.00 90.00 93 GLU A CA 1
ATOM 709 C C . GLU A 1 93 ? 19.946 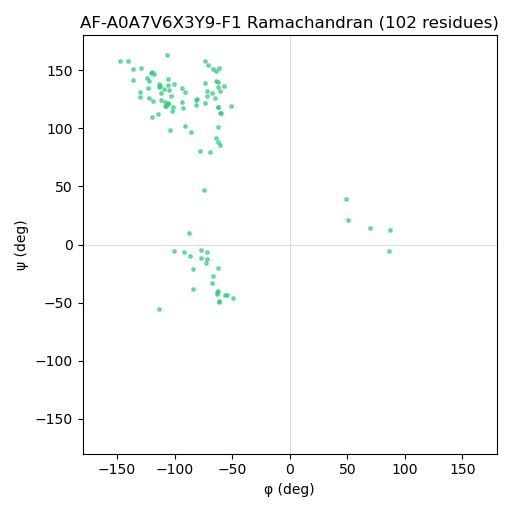4.911 -5.579 1.00 90.00 93 GLU A C 1
ATOM 711 O O . GLU A 1 93 ? 20.503 5.774 -4.902 1.00 90.00 93 GLU A O 1
ATOM 716 N N . LYS A 1 94 ? 18.625 4.690 -5.489 1.00 89.31 94 LYS A N 1
ATOM 717 C CA . LYS A 1 94 ? 17.716 5.520 -4.677 1.00 89.31 94 LYS A CA 1
ATOM 718 C C . LYS A 1 94 ? 17.660 5.123 -3.209 1.00 89.31 94 LYS A C 1
ATOM 720 O O . LYS A 1 94 ? 17.517 5.985 -2.348 1.00 89.31 94 LYS A O 1
ATOM 725 N N . ILE A 1 95 ? 17.699 3.829 -2.936 1.00 86.12 95 ILE A N 1
ATOM 726 C CA . ILE A 1 95 ? 17.713 3.273 -1.592 1.00 86.12 95 ILE A CA 1
ATOM 727 C C . ILE A 1 95 ? 19.155 2.841 -1.386 1.00 86.12 95 ILE A C 1
ATOM 729 O O . ILE A 1 95 ? 19.541 1.798 -1.900 1.00 86.12 95 ILE A O 1
ATOM 733 N N . HIS A 1 96 ? 19.959 3.669 -0.712 1.00 69.00 96 HIS A N 1
ATOM 734 C CA . HIS A 1 96 ? 21.319 3.302 -0.312 1.00 69.00 96 HIS A CA 1
ATOM 735 C C . HIS A 1 96 ? 21.246 2.080 0.609 1.00 69.00 96 HIS A C 1
ATOM 737 O O . HIS A 1 96 ? 21.178 2.206 1.832 1.00 69.00 96 HIS A O 1
ATOM 743 N N . PHE A 1 97 ? 21.212 0.887 0.024 1.00 64.19 97 PHE A N 1
ATOM 744 C CA . PHE A 1 97 ? 21.540 -0.324 0.746 1.00 64.19 97 PHE A CA 1
ATOM 745 C C . PHE A 1 97 ? 22.996 -0.147 1.169 1.00 64.19 97 PHE A C 1
ATOM 747 O O . PHE A 1 97 ? 23.855 0.072 0.319 1.00 64.19 97 PHE A O 1
ATOM 754 N N . ARG A 1 98 ? 23.263 -0.136 2.480 1.00 52.69 98 ARG A N 1
ATOM 755 C CA . ARG A 1 98 ? 24.636 -0.303 2.953 1.00 52.69 98 ARG A CA 1
ATOM 756 C C . ARG A 1 98 ? 25.067 -1.666 2.438 1.00 52.69 98 ARG A C 1
ATOM 758 O O . ARG A 1 98 ? 24.480 -2.675 2.827 1.00 52.69 98 ARG A O 1
ATOM 765 N N . ASP A 1 99 ? 26.026 -1.671 1.526 1.00 54.47 99 ASP A N 1
ATOM 766 C CA . ASP A 1 99 ? 26.846 -2.845 1.308 1.00 54.47 99 ASP A CA 1
ATOM 767 C C . ASP A 1 99 ? 27.606 -3.028 2.626 1.00 54.47 99 ASP A C 1
ATOM 769 O O . ASP A 1 99 ? 28.617 -2.373 2.873 1.00 54.47 99 ASP A O 1
ATOM 773 N N . ASP A 1 100 ? 27.051 -3.820 3.545 1.00 55.00 100 ASP A N 1
ATOM 774 C CA . ASP A 1 100 ? 27.831 -4.357 4.652 1.00 55.00 100 ASP A CA 1
ATOM 775 C C . ASP A 1 100 ? 28.791 -5.377 4.021 1.00 55.00 100 ASP A C 1
ATOM 777 O O . ASP A 1 100 ? 28.548 -6.585 4.005 1.00 55.00 100 ASP A O 1
ATOM 781 N N . GLU A 1 101 ? 29.876 -4.865 3.435 1.00 46.97 101 GLU A N 1
ATOM 782 C CA . GLU A 1 101 ? 31.115 -5.613 3.284 1.00 46.97 101 GLU A CA 1
ATOM 783 C C . GLU A 1 101 ? 31.603 -5.917 4.702 1.00 46.97 101 GLU A C 1
ATOM 785 O O . GLU A 1 101 ? 32.312 -5.139 5.338 1.00 46.97 101 GLU A O 1
ATOM 790 N N . GLY A 1 102 ? 31.128 -7.039 5.241 1.00 44.00 102 GLY A N 1
ATOM 791 C CA . GLY A 1 102 ? 31.745 -7.668 6.391 1.00 44.00 102 GLY A CA 1
ATOM 792 C C . GLY A 1 102 ? 33.158 -8.075 6.000 1.00 44.00 102 GLY A C 1
ATOM 793 O O . GLY A 1 102 ? 33.342 -9.084 5.321 1.00 44.00 102 GLY A O 1
ATOM 794 N N . GLU A 1 103 ? 34.135 -7.274 6.419 1.00 43.53 103 GLU A N 1
ATOM 795 C CA . GLU A 1 103 ? 35.506 -7.732 6.606 1.00 43.53 103 GLU A CA 1
ATOM 796 C C . GLU A 1 103 ? 35.468 -8.995 7.480 1.00 43.53 103 GLU A C 1
ATOM 798 O O . GLU A 1 103 ? 34.978 -8.975 8.615 1.00 43.53 103 GLU A O 1
ATOM 803 N N . VAL A 1 104 ? 35.958 -10.099 6.915 1.00 44.47 104 VAL A N 1
ATOM 804 C CA . VAL A 1 104 ? 36.415 -11.287 7.643 1.00 44.47 104 VAL A CA 1
ATOM 805 C C . VAL A 1 104 ? 37.924 -11.345 7.507 1.00 44.47 104 VAL A C 1
ATOM 807 O O . VAL A 1 104 ? 38.400 -11.139 6.366 1.00 44.47 104 VAL A O 1
#

Mean predicted aligned error: 6.7 Å

Nearest PDB struc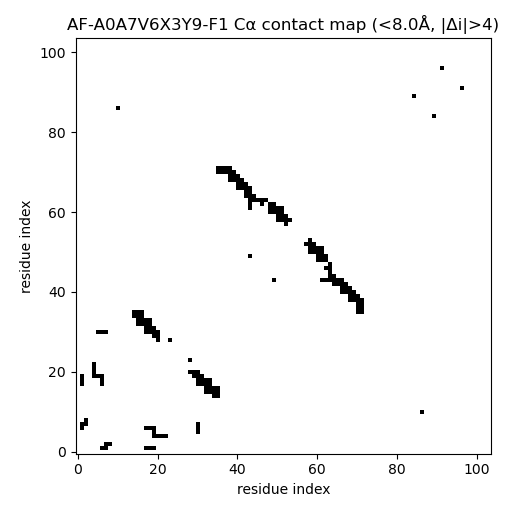tures (foldseek):
  7mh7-assembly1_A  TM=9.316E-01  e=1.512E-04  Pseudomonas aeruginosa PAO1
  1u0r-assembly1_A  TM=8.717E-01  e=7.224E-04  Mycobacterium tuberculosis

Radius of gyration: 17.87 Å; Cα contacts (8 Å, |Δi|>4): 101; chains: 1; bounding box: 56×27×41 Å

pLDDT: mean 88.42, std 12.58, range [43.53, 97.75]

Sequence (104 aa):
YSLSAGGPIVYPVLQVIICTPICAHTLDARPLILPPEQTISVEIVKQVEAMLTIDGQSGFALQNGDQIIITKAPYSVSMIRIKERSFFTILKEKIHFRDDEGEV

Solvent-accessible surface area (backbone atoms only — not comparable to full-atom values): 7123 Å² total; per-residue (Å²): 108,51,57,82,51,70,25,80,91,74,65,89,87,63,76,60,41,79,49,52,62,68,88,60,93,51,96,78,74,62,61,43,83,39,62,4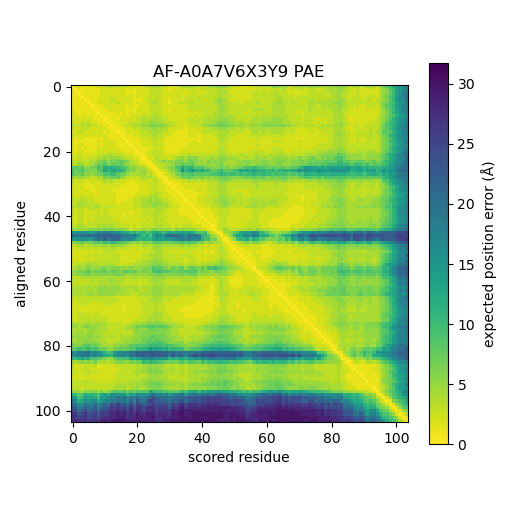4,87,52,74,46,77,48,70,35,88,55,96,57,97,41,72,50,63,50,94,83,72,53,75,42,85,49,53,68,72,42,72,48,77,47,65,67,67,100,69,80,87,88,81,89,80,94,65,94,70,51,69,67,58,54,46,51,72,73,46,77,69,77,80,79,75,73,86,125